Protein AF-A0A178F6K4-F1 (afdb_monomer)

Secondary structure (DSSP, 8-state):
--HHHHHHHHHHHT-TT----TTEEEEE--TT-S--TT-TT-EEEEEETTEEEEEEEEEE-SSSS-TT-EEEEEEHHHHHHHHHHHHHHTT--GGGTS-GGG--

Foldseek 3Di:
DDPVVLQVLCCVPPVVPDDDDPQKDWDDLAAQDDDAPPQFQPFDWDDDPNDIAGQWGFHAWDHPRHHSTITMTGGCVVCVVVVCVVCVVVPHHPPVRDDPVPDD

Nearest PDB structures (foldseek):
  1cho-assembly1_G  TM=8.980E-01  e=3.885E-07  Bos taurus
  5gch-assembly1_G  TM=8.974E-01  e=1.085E-06  Bos taurus
  7wr7-assembly1_B  TM=9.157E-01  e=2.842E-06  Homo sapiens
  1zpz-assembly1_A  TM=9.075E-01  e=6.548E-06  Homo sapiens
  6t7p-assembly1_A  TM=9.091E-01  e=1.094E-05  Homo sapiens

Structure (mmCIF, N/CA/C/O backbone):
data_AF-A0A178F6K4-F1
#
_entry.id   AF-A0A178F6K4-F1
#
loop_
_atom_site.group_PDB
_atom_site.id
_atom_site.type_symbol
_atom_site.label_atom_id
_atom_site.label_alt_id
_atom_site.label_comp_id
_atom_site.label_asym_id
_atom_site.label_entity_id
_atom_site.label_seq_id
_atom_site.pdbx_PDB_ins_code
_atom_site.Cartn_x
_atom_site.Cartn_y
_atom_site.Cartn_z
_atom_site.occupancy
_atom_site.B_iso_or_equiv
_atom_site.auth_seq_id
_atom_site.auth_comp_id
_atom_site.auth_asym_id
_atom_site.auth_atom_id
_atom_site.pdbx_PDB_model_num
ATOM 1 N N . MET A 1 1 ? 1.304 -8.421 -5.738 1.00 86.00 1 MET A N 1
ATOM 2 C CA . MET A 1 1 ? 2.664 -8.929 -6.015 1.00 86.00 1 MET A CA 1
ATOM 3 C C . MET A 1 1 ? 3.375 -9.125 -4.684 1.00 86.00 1 MET A C 1
ATOM 5 O O . MET A 1 1 ? 3.058 -8.389 -3.758 1.00 86.00 1 MET A O 1
ATOM 9 N N . ASP A 1 2 ? 4.264 -10.112 -4.569 1.00 92.69 2 ASP A N 1
ATOM 10 C CA . ASP A 1 2 ? 5.076 -10.325 -3.359 1.00 92.69 2 ASP A CA 1
ATOM 11 C C . ASP A 1 2 ? 6.081 -9.173 -3.137 1.00 92.69 2 ASP A C 1
ATOM 13 O O . ASP A 1 2 ? 6.561 -8.583 -4.107 1.00 92.69 2 ASP A O 1
ATOM 17 N N . HIS A 1 3 ? 6.408 -8.852 -1.880 1.00 93.56 3 HIS A N 1
ATOM 18 C CA . HIS A 1 3 ? 7.303 -7.735 -1.546 1.00 93.56 3 HIS A CA 1
ATOM 19 C C . HIS A 1 3 ? 8.708 -7.934 -2.142 1.00 93.56 3 HIS A C 1
ATOM 21 O O . HIS A 1 3 ? 9.215 -7.053 -2.839 1.00 93.56 3 HIS A O 1
ATOM 27 N N . ASN A 1 4 ? 9.297 -9.126 -1.985 1.00 93.19 4 ASN A N 1
ATOM 28 C CA . ASN A 1 4 ? 10.627 -9.416 -2.526 1.00 93.19 4 ASN A CA 1
ATOM 29 C C . ASN A 1 4 ? 10.620 -9.397 -4.058 1.00 93.19 4 ASN A C 1
ATOM 31 O O . ASN A 1 4 ? 11.592 -8.993 -4.695 1.00 93.19 4 ASN A O 1
ATOM 35 N N . GLN A 1 5 ? 9.521 -9.844 -4.674 1.00 92.69 5 GLN A N 1
ATOM 36 C CA . GLN A 1 5 ? 9.341 -9.719 -6.118 1.00 92.69 5 GLN A CA 1
ATOM 37 C C . GLN A 1 5 ? 9.277 -8.252 -6.557 1.00 92.69 5 GLN A C 1
ATOM 39 O O . GLN A 1 5 ? 9.879 -7.911 -7.579 1.00 92.69 5 GLN A O 1
ATOM 44 N N . CYS A 1 6 ? 8.600 -7.386 -5.797 1.00 92.88 6 CYS A N 1
ATOM 45 C CA . CYS A 1 6 ? 8.589 -5.960 -6.095 1.00 92.88 6 CYS A CA 1
ATOM 46 C C . CYS A 1 6 ? 9.990 -5.364 -6.044 1.00 92.88 6 CYS A C 1
ATOM 48 O O . CYS A 1 6 ? 10.430 -4.757 -7.019 1.00 92.88 6 CYS A O 1
ATOM 50 N N . GLU A 1 7 ? 10.700 -5.576 -4.936 1.00 93.12 7 GLU A N 1
ATOM 51 C CA . GLU A 1 7 ? 12.034 -5.019 -4.748 1.00 93.12 7 GLU A CA 1
ATOM 52 C C . GLU A 1 7 ? 12.971 -5.444 -5.884 1.00 93.12 7 GLU A C 1
ATOM 54 O O . GLU A 1 7 ? 13.641 -4.606 -6.488 1.00 93.12 7 GLU A O 1
ATOM 59 N N . ARG A 1 8 ? 12.962 -6.734 -6.250 1.00 91.56 8 ARG A N 1
ATOM 60 C CA . ARG A 1 8 ? 13.752 -7.235 -7.384 1.00 91.56 8 ARG A CA 1
ATOM 61 C C . ARG A 1 8 ? 13.395 -6.534 -8.694 1.00 91.56 8 ARG A C 1
ATOM 63 O O . ARG A 1 8 ? 14.295 -6.189 -9.454 1.00 91.56 8 ARG A O 1
ATOM 70 N N . THR A 1 9 ? 12.110 -6.298 -8.944 1.00 90.19 9 THR A N 1
ATOM 71 C CA . THR A 1 9 ? 11.641 -5.631 -10.168 1.00 90.19 9 THR A CA 1
ATOM 72 C C . THR A 1 9 ? 12.097 -4.169 -10.207 1.00 90.19 9 THR A C 1
ATOM 74 O O . THR A 1 9 ? 12.572 -3.695 -11.237 1.00 90.19 9 THR A O 1
ATOM 77 N N . LEU A 1 10 ? 12.028 -3.455 -9.079 1.00 89.81 10 LEU A N 1
ATOM 78 C CA . LEU A 1 10 ? 12.504 -2.071 -8.972 1.00 89.81 10 LEU A CA 1
ATOM 79 C C . LEU A 1 10 ? 14.030 -1.974 -9.136 1.00 89.81 10 LEU A C 1
ATOM 81 O O . LEU A 1 10 ? 14.518 -1.091 -9.850 1.00 89.81 10 LEU A O 1
ATOM 85 N N . LYS A 1 11 ? 14.781 -2.916 -8.546 1.00 89.75 11 LYS A N 1
ATOM 86 C CA . LYS A 1 11 ? 16.244 -3.014 -8.684 1.00 89.75 11 LYS A CA 1
ATOM 87 C C . LYS A 1 11 ? 16.689 -3.229 -10.126 1.00 89.75 11 LYS A C 1
ATOM 89 O O . LYS A 1 11 ? 17.659 -2.617 -10.558 1.00 89.75 11 LYS A O 1
ATOM 94 N N . GLN A 1 12 ? 15.988 -4.086 -10.866 1.00 83.12 12 GLN A N 1
ATOM 95 C CA . GLN A 1 12 ? 16.343 -4.428 -12.247 1.00 83.12 12 GLN A CA 1
ATOM 96 C C . GLN A 1 12 ? 16.147 -3.272 -13.232 1.00 83.12 12 GLN A C 1
ATOM 98 O O . GLN A 1 12 ? 16.883 -3.185 -14.209 1.00 83.12 12 GLN A O 1
ATOM 103 N N . ASN A 1 13 ? 15.166 -2.400 -12.992 1.00 74.19 13 ASN A N 1
ATOM 104 C CA . ASN A 1 13 ? 14.797 -1.364 -13.954 1.00 74.19 13 ASN A CA 1
ATOM 105 C C . ASN A 1 13 ? 15.436 -0.000 -13.674 1.00 74.19 13 ASN A C 1
ATOM 107 O O . ASN A 1 13 ? 15.686 0.753 -14.614 1.00 74.19 13 ASN A O 1
ATOM 111 N N . TRP A 1 14 ? 15.658 0.357 -12.405 1.00 72.38 14 TRP A N 1
ATOM 112 C CA . TRP A 1 14 ? 16.007 1.743 -12.078 1.00 72.38 14 TRP A CA 1
ATOM 113 C C . TRP A 1 14 ? 16.843 1.902 -10.815 1.00 72.38 14 TRP A C 1
ATOM 115 O O . TRP A 1 14 ? 17.866 2.582 -10.831 1.00 72.38 14 TRP A O 1
ATOM 125 N N . TRP A 1 15 ? 16.433 1.269 -9.713 1.00 70.19 15 TRP A N 1
ATOM 126 C CA . TRP A 1 15 ? 17.010 1.542 -8.400 1.00 70.19 15 TRP A CA 1
ATOM 127 C C . TRP A 1 15 ? 17.862 0.365 -7.924 1.00 70.19 15 TRP A C 1
ATOM 129 O O . TRP A 1 15 ? 17.529 -0.335 -6.971 1.00 70.19 15 TRP A O 1
ATOM 139 N N . ALA A 1 16 ? 18.984 0.147 -8.612 1.00 66.12 16 ALA A N 1
ATOM 140 C CA . ALA A 1 16 ? 19.851 -1.024 -8.442 1.00 66.12 16 ALA A CA 1
ATOM 141 C C . ALA A 1 16 ? 20.314 -1.282 -6.991 1.00 66.12 16 ALA A C 1
ATOM 143 O O . ALA A 1 16 ? 20.556 -2.429 -6.619 1.00 66.12 16 ALA A O 1
ATOM 144 N N . SER A 1 17 ? 20.409 -0.236 -6.164 1.00 68.69 17 SER A N 1
ATOM 145 C CA . SER A 1 17 ? 20.815 -0.303 -4.754 1.00 68.69 17 SER A CA 1
ATOM 146 C C . SER A 1 17 ? 19.688 -0.042 -3.744 1.00 68.69 17 SER A C 1
ATOM 148 O O . SER A 1 17 ? 19.973 0.027 -2.550 1.00 68.69 17 SER A O 1
ATOM 150 N N . ALA A 1 18 ? 18.428 0.108 -4.175 1.00 70.88 18 ALA A N 1
ATOM 151 C CA . ALA A 1 18 ? 17.313 0.339 -3.251 1.00 70.88 18 ALA A CA 1
ATOM 152 C C . ALA A 1 18 ? 17.131 -0.842 -2.313 1.00 70.88 18 ALA A C 1
ATOM 154 O O . ALA A 1 18 ? 17.195 -1.984 -2.754 1.00 70.88 18 ALA A O 1
ATOM 155 N N . VAL A 1 19 ? 16.773 -0.576 -1.068 1.00 86.12 19 VAL A N 1
ATOM 156 C CA . VAL A 1 19 ? 16.049 -1.549 -0.254 1.00 86.12 19 VAL A CA 1
ATOM 157 C C . VAL A 1 19 ? 14.640 -1.002 -0.118 1.00 86.12 19 VAL A C 1
ATOM 159 O O . VAL A 1 19 ? 14.471 0.153 0.277 1.00 86.12 19 VAL A O 1
ATOM 162 N N . LEU A 1 20 ? 13.647 -1.783 -0.536 1.00 92.62 20 LEU A N 1
ATOM 163 C CA . LEU A 1 20 ? 12.255 -1.389 -0.378 1.00 92.62 20 LEU A CA 1
ATOM 164 C C . LEU A 1 20 ? 11.879 -1.664 1.077 1.00 92.62 20 LEU A C 1
ATOM 166 O O . LEU A 1 20 ? 11.987 -2.793 1.535 1.00 92.62 20 LEU A O 1
ATOM 170 N N . ASP A 1 21 ? 11.480 -0.634 1.816 1.00 95.00 21 ASP A N 1
ATOM 171 C CA . ASP A 1 21 ? 11.086 -0.814 3.213 1.00 95.00 21 ASP A CA 1
ATOM 172 C C . ASP A 1 21 ? 9.839 -1.707 3.330 1.00 95.00 21 ASP A C 1
ATOM 174 O O . ASP A 1 21 ? 8.925 -1.619 2.507 1.00 95.00 21 ASP A O 1
ATOM 178 N N . ASP A 1 22 ? 9.774 -2.529 4.380 1.00 95.00 22 ASP A N 1
ATOM 179 C CA . ASP A 1 22 ? 8.678 -3.473 4.639 1.00 95.00 22 ASP A CA 1
ATOM 180 C C . ASP A 1 22 ? 7.297 -2.805 4.778 1.00 95.00 22 ASP A C 1
ATOM 182 O O . ASP A 1 22 ? 6.270 -3.489 4.709 1.00 95.00 22 ASP A O 1
ATOM 186 N N . SER A 1 23 ? 7.248 -1.486 4.998 1.00 95.75 23 SER A N 1
ATOM 187 C CA . SER A 1 23 ? 6.019 -0.686 4.986 1.00 95.75 23 SER A CA 1
ATOM 188 C C . SER A 1 23 ? 5.449 -0.446 3.586 1.00 95.75 23 SER A C 1
ATOM 190 O O . SER A 1 23 ? 4.334 0.067 3.470 1.00 95.75 23 SER A O 1
ATOM 192 N N . PHE A 1 24 ? 6.156 -0.837 2.523 1.00 96.31 24 PHE A N 1
ATOM 193 C CA . PHE A 1 24 ? 5.690 -0.723 1.147 1.00 96.31 24 PHE A CA 1
ATOM 194 C C . PHE A 1 24 ? 5.264 -2.062 0.544 1.00 96.31 24 PHE A C 1
ATOM 196 O O . PHE A 1 24 ? 5.818 -3.137 0.787 1.00 96.31 24 PHE A O 1
ATOM 203 N N . MET A 1 25 ? 4.286 -1.959 -0.347 1.00 96.38 25 MET A N 1
ATOM 204 C CA . MET A 1 25 ? 3.841 -3.020 -1.232 1.00 96.38 25 MET A CA 1
ATOM 205 C C . MET A 1 25 ? 3.705 -2.483 -2.654 1.00 96.38 25 MET A C 1
ATOM 207 O O . MET A 1 25 ? 3.749 -1.277 -2.894 1.00 96.38 25 MET A O 1
ATOM 211 N N . CYS A 1 26 ? 3.476 -3.379 -3.609 1.00 95.19 26 CYS A N 1
ATOM 212 C CA . CYS A 1 26 ? 3.402 -2.988 -5.006 1.00 95.19 26 CYS A CA 1
ATOM 213 C C . CYS A 1 26 ? 2.272 -3.673 -5.767 1.00 95.19 26 CYS A C 1
ATOM 215 O O . CYS A 1 26 ? 1.914 -4.829 -5.501 1.00 95.19 26 CYS A O 1
ATOM 217 N N . ALA A 1 27 ? 1.757 -2.962 -6.767 1.00 95.44 27 ALA A N 1
ATOM 218 C CA . ALA A 1 27 ? 0.724 -3.441 -7.676 1.00 95.44 27 ALA A CA 1
ATOM 219 C C . ALA A 1 27 ? 0.927 -2.897 -9.100 1.00 95.44 27 ALA A C 1
ATOM 221 O O . ALA A 1 27 ? 1.606 -1.895 -9.321 1.00 95.44 27 ALA A O 1
ATOM 222 N N . GLY A 1 28 ?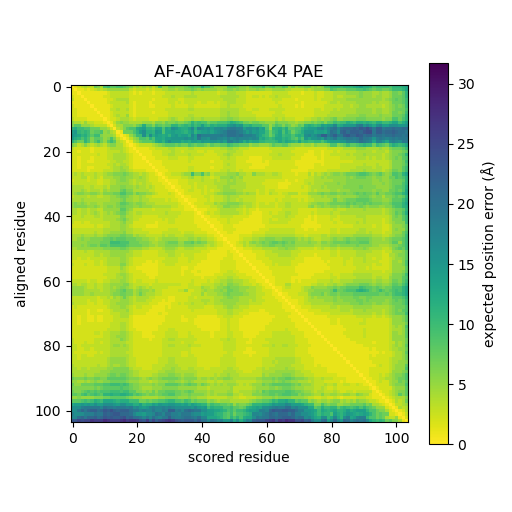 0.323 -3.561 -10.085 1.00 92.12 28 GLY A N 1
ATOM 223 C CA . GLY A 1 28 ? 0.413 -3.155 -11.487 1.00 92.12 28 GLY A CA 1
ATOM 224 C C . GLY A 1 28 ? 1.695 -3.628 -12.175 1.00 92.12 28 GLY A C 1
ATOM 225 O O . GLY A 1 28 ? 2.116 -4.765 -11.976 1.00 92.12 28 GLY A O 1
ATOM 226 N N . GLY A 1 29 ? 2.269 -2.772 -13.026 1.00 89.25 29 GLY A N 1
ATOM 227 C CA . GLY A 1 29 ? 3.267 -3.163 -14.032 1.00 89.25 29 GLY A CA 1
ATOM 228 C C . GLY A 1 29 ? 2.669 -3.427 -15.415 1.00 89.25 29 GLY A C 1
ATOM 229 O O . GLY A 1 29 ? 3.316 -4.040 -16.261 1.00 89.25 29 GLY A O 1
ATOM 230 N N . VAL A 1 30 ? 1.431 -2.984 -15.649 1.00 92.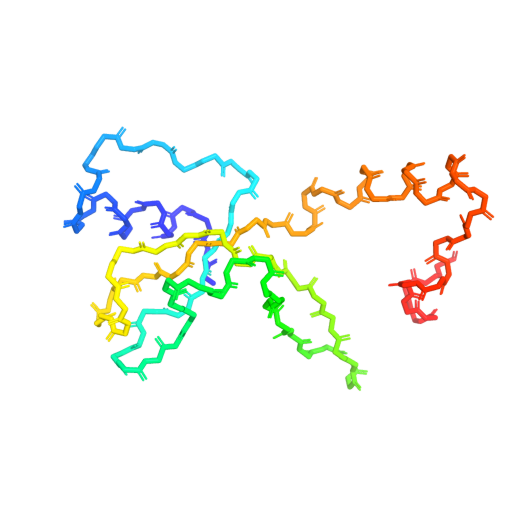75 30 VAL A N 1
ATOM 231 C CA . VAL A 1 30 ? 0.734 -3.127 -16.930 1.00 92.75 30 VAL A CA 1
ATOM 232 C C . VAL A 1 30 ? 0.839 -1.819 -17.709 1.00 92.75 30 VAL A C 1
ATOM 234 O O . VAL A 1 30 ? 0.613 -0.742 -17.159 1.00 92.75 30 VAL A O 1
ATOM 237 N N . LEU A 1 31 ? 1.179 -1.921 -18.996 1.00 94.81 31 LEU A N 1
ATOM 238 C CA . LEU A 1 31 ? 1.311 -0.768 -19.885 1.00 94.81 31 LEU A CA 1
ATOM 239 C C . LEU A 1 31 ? 0.009 0.05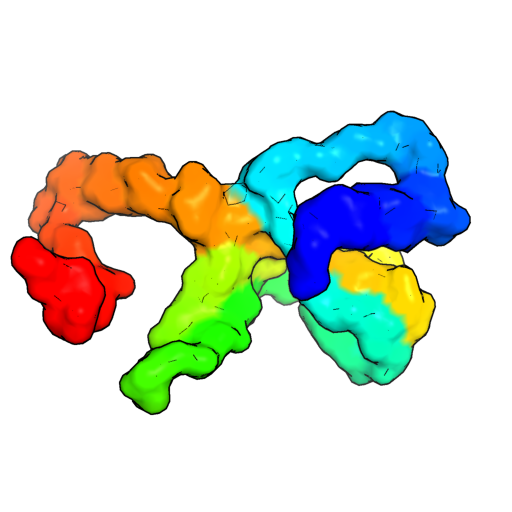1 -19.924 1.00 94.81 31 LEU A C 1
ATOM 241 O O . LEU A 1 31 ? -1.074 -0.517 -20.069 1.00 94.81 31 LEU A O 1
ATOM 245 N N . ASN A 1 32 ? 0.130 1.378 -19.846 1.00 93.94 32 ASN A N 1
ATOM 246 C CA . ASN A 1 32 ? -0.967 2.352 -19.851 1.00 93.94 32 ASN A CA 1
ATOM 247 C C . ASN A 1 32 ? -2.012 2.148 -18.736 1.00 93.94 32 ASN A C 1
ATOM 249 O O . ASN A 1 32 ? -3.176 2.505 -18.909 1.00 93.94 32 ASN A O 1
ATOM 253 N N . GLN A 1 33 ? -1.618 1.573 -17.596 1.00 93.31 33 GLN A N 1
ATOM 254 C CA . GLN A 1 33 ? -2.487 1.397 -16.430 1.00 93.31 33 GLN A CA 1
ATOM 255 C C . GLN A 1 33 ? -1.784 1.800 -15.134 1.00 93.31 33 GLN A C 1
ATOM 257 O O . GLN A 1 33 ? -0.561 1.722 -15.032 1.00 93.31 33 GLN A O 1
ATOM 262 N N . GLY A 1 34 ? -2.583 2.131 -14.120 1.00 90.75 34 GLY A N 1
ATOM 263 C CA . GLY A 1 34 ? -2.123 2.421 -12.763 1.00 90.75 34 GLY A CA 1
ATOM 264 C C . GLY A 1 34 ? -2.136 3.906 -12.411 1.00 90.75 34 GLY A C 1
ATOM 265 O O . GLY A 1 34 ? -2.509 4.749 -13.224 1.00 90.75 34 GLY A O 1
ATOM 266 N N . ALA A 1 35 ? -1.777 4.186 -11.160 1.00 93.38 35 ALA A N 1
ATOM 267 C CA . ALA A 1 35 ? -1.733 5.534 -10.608 1.00 93.38 35 ALA A CA 1
ATOM 268 C C . ALA A 1 35 ? -0.519 6.314 -11.140 1.00 93.38 35 ALA A C 1
ATOM 270 O O . ALA A 1 35 ? 0.541 5.747 -11.398 1.00 93.38 35 ALA A O 1
ATOM 271 N N . CYS A 1 36 ? -0.665 7.622 -11.295 1.00 93.00 36 CYS A N 1
ATOM 272 C CA . CYS A 1 36 ? 0.333 8.503 -11.886 1.00 93.00 36 CYS A CA 1
ATOM 273 C C . CYS A 1 36 ? 0.703 9.655 -10.940 1.00 93.00 36 CYS A C 1
ATOM 275 O O . CYS A 1 36 ? 0.208 9.757 -9.815 1.00 93.00 36 CYS A O 1
ATOM 277 N N . GLN A 1 37 ? 1.611 10.539 -11.367 1.00 88.62 37 GLN A N 1
ATOM 278 C CA . GLN A 1 37 ? 1.874 11.763 -10.616 1.00 88.62 37 GLN A CA 1
ATOM 279 C C . GLN A 1 37 ? 0.576 12.565 -10.445 1.00 88.62 37 GLN 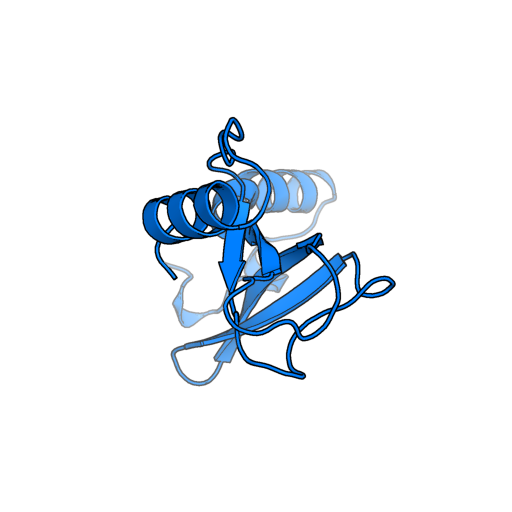A C 1
ATOM 281 O O . GLN A 1 37 ? -0.144 12.809 -11.408 1.00 88.62 37 GLN A O 1
ATOM 286 N N . GLY A 1 38 ? 0.301 12.977 -9.208 1.00 91.81 38 GLY A N 1
ATOM 287 C CA . GLY A 1 38 ? -0.949 13.639 -8.824 1.00 91.81 38 GLY A CA 1
ATOM 288 C C . GLY A 1 38 ? -1.928 12.730 -8.079 1.00 91.81 38 GLY A C 1
ATOM 289 O O . GLY A 1 38 ? -2.699 13.236 -7.273 1.00 91.81 38 GLY A O 1
ATOM 290 N N . ASP A 1 39 ? -1.822 11.406 -8.224 1.00 95.25 39 ASP A N 1
ATOM 291 C CA . ASP A 1 39 ? -2.710 10.451 -7.541 1.00 95.25 39 ASP A CA 1
ATOM 292 C C . ASP A 1 39 ? -2.259 10.113 -6.108 1.00 95.25 39 ASP A C 1
ATOM 294 O O . ASP A 1 39 ? -2.773 9.174 -5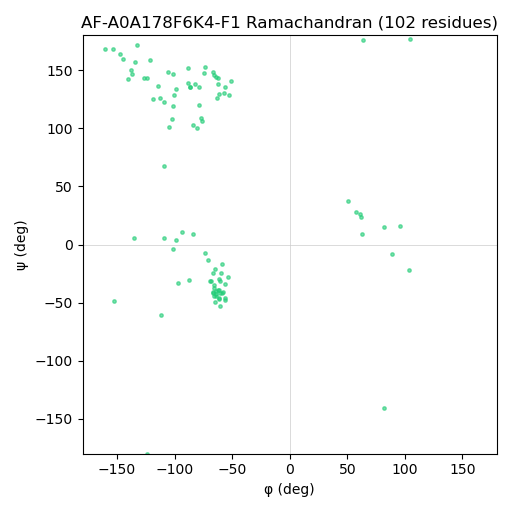.493 1.00 95.25 39 ASP A O 1
ATOM 298 N N . GLY A 1 40 ? -1.257 10.821 -5.575 1.00 95.94 40 GLY A N 1
ATOM 299 C CA . GLY A 1 40 ? -0.683 10.568 -4.249 1.00 95.94 40 GLY A CA 1
ATOM 300 C C . GLY A 1 40 ? -1.759 10.542 -3.163 1.00 95.94 40 GLY A C 1
ATOM 301 O O . GLY A 1 40 ? -2.573 11.456 -3.068 1.00 95.94 40 GLY A O 1
ATOM 302 N N . GLY A 1 41 ? -1.779 9.485 -2.351 1.00 96.38 41 GLY A N 1
ATOM 303 C CA . GLY A 1 41 ? -2.808 9.283 -1.328 1.00 96.38 41 GLY A CA 1
ATOM 304 C C . GLY A 1 41 ? -4.060 8.535 -1.806 1.00 96.38 41 GLY A C 1
ATOM 305 O O . GLY A 1 41 ? -4.890 8.162 -0.979 1.00 96.38 41 GLY A O 1
ATOM 306 N N . SER A 1 42 ? -4.204 8.267 -3.108 1.00 96.75 42 SER A N 1
ATOM 307 C CA . SER A 1 42 ? -5.331 7.481 -3.626 1.00 96.75 42 SER A CA 1
ATOM 308 C C . SER A 1 42 ? -5.292 6.025 -3.133 1.00 96.75 42 SER A C 1
ATOM 310 O O . SER A 1 42 ? -4.213 5.449 -2.954 1.00 96.75 42 SER A O 1
ATOM 312 N N . PRO A 1 43 ? -6.452 5.393 -2.890 1.00 96.81 43 PRO A N 1
ATOM 313 C CA . PRO A 1 43 ? -6.483 4.041 -2.359 1.00 96.81 43 PRO A CA 1
ATOM 314 C C . PRO A 1 43 ? -6.299 2.984 -3.456 1.00 96.81 43 PRO A C 1
ATOM 316 O O . PRO A 1 43 ? -6.936 3.020 -4.508 1.00 96.81 43 PRO A O 1
ATOM 319 N N . LEU A 1 44 ? -5.498 1.960 -3.159 1.00 96.25 44 LEU A N 1
ATOM 320 C CA . LEU A 1 44 ? -5.533 0.682 -3.862 1.00 96.25 44 LEU A CA 1
ATOM 321 C C . LEU A 1 44 ? -6.638 -0.182 -3.248 1.00 96.25 44 LEU A C 1
ATOM 323 O O . LEU A 1 44 ? -6.459 -0.765 -2.174 1.00 96.25 44 LEU A O 1
ATOM 327 N N . MET A 1 45 ? -7.772 -0.266 -3.938 1.00 95.25 45 MET A N 1
ATOM 328 C CA . MET A 1 45 ? -8.922 -1.050 -3.491 1.00 95.25 45 MET A CA 1
ATOM 329 C C . MET A 1 45 ? -8.810 -2.512 -3.939 1.00 95.25 45 MET A C 1
ATOM 331 O O . MET A 1 45 ? -8.505 -2.804 -5.095 1.00 95.25 45 MET A O 1
ATOM 335 N N . CYS A 1 46 ? -9.099 -3.440 -3.031 1.00 92.94 46 CYS A N 1
ATOM 336 C CA . CYS A 1 46 ? -9.246 -4.867 -3.312 1.00 92.94 46 CYS A CA 1
ATOM 337 C C . CYS A 1 46 ? -10.645 -5.340 -2.906 1.00 92.94 46 CYS A C 1
ATOM 339 O O . CYS A 1 46 ? -11.297 -4.695 -2.088 1.00 92.94 46 CYS A O 1
ATOM 341 N N . ILE A 1 47 ? -11.097 -6.460 -3.476 1.00 91.56 47 ILE A N 1
ATOM 342 C CA . ILE A 1 47 ? -12.389 -7.076 -3.152 1.00 91.56 47 ILE A CA 1
ATOM 343 C C . ILE A 1 47 ? -12.133 -8.415 -2.462 1.00 91.56 47 ILE A C 1
ATOM 345 O O . ILE A 1 47 ? -11.443 -9.268 -3.017 1.00 91.56 47 ILE A O 1
ATOM 349 N N . ALA A 1 48 ? -12.709 -8.607 -1.278 1.00 87.06 48 ALA A N 1
ATOM 350 C CA . ALA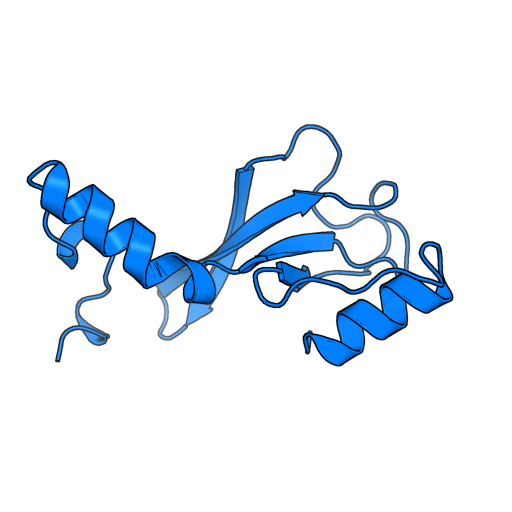 A 1 48 ? -12.771 -9.889 -0.579 1.00 87.06 48 ALA A CA 1
ATOM 351 C C . ALA A 1 48 ? -14.147 -10.018 0.069 1.00 87.06 48 ALA A C 1
ATOM 353 O O . ALA A 1 48 ? -14.703 -9.024 0.522 1.00 87.06 48 ALA A O 1
ATOM 354 N N . GLU A 1 49 ? -14.716 -11.225 0.067 1.00 87.56 49 GLU A N 1
ATOM 355 C CA . GLU A 1 49 ? -16.040 -11.485 0.659 1.00 87.56 49 GLU A CA 1
ATOM 356 C C . GLU A 1 49 ? -17.130 -10.499 0.183 1.00 87.56 49 GLU A C 1
ATOM 358 O O . GLU A 1 49 ? -17.998 -10.082 0.944 1.00 87.56 49 GLU A O 1
ATOM 363 N N . ASN A 1 50 ? -17.079 -10.104 -1.097 1.00 88.38 50 ASN A N 1
ATOM 364 C CA . ASN A 1 50 ? -17.997 -9.134 -1.707 1.00 88.38 50 ASN A CA 1
ATOM 365 C C . ASN A 1 50 ? -17.958 -7.721 -1.074 1.00 88.38 50 ASN A C 1
ATOM 367 O O . ASN A 1 50 ? -18.920 -6.961 -1.182 1.00 88.38 50 ASN A O 1
ATOM 371 N N . GLN A 1 51 ? -16.847 -7.358 -0.430 1.00 88.56 51 GLN A N 1
ATOM 372 C CA . GLN A 1 51 ? -16.600 -6.036 0.141 1.00 88.56 51 GLN A CA 1
ATOM 373 C C . GLN A 1 51 ? -15.287 -5.447 -0.370 1.00 88.56 51 GLN A C 1
ATOM 375 O O . GLN A 1 51 ? -14.293 -6.150 -0.557 1.00 88.56 51 GLN A O 1
ATOM 380 N N . TYR A 1 52 ? -15.292 -4.132 -0.585 1.00 91.75 52 TYR A N 1
ATOM 381 C CA . TYR A 1 52 ? -14.102 -3.384 -0.964 1.00 91.75 52 TYR A CA 1
ATOM 382 C C . TYR A 1 52 ? -13.326 -2.957 0.280 1.00 91.75 52 TYR A C 1
ATOM 384 O O . TYR A 1 52 ? -13.906 -2.427 1.225 1.00 91.75 52 TYR A O 1
ATOM 392 N N . TYR A 1 53 ? -12.007 -3.120 0.253 1.00 92.25 53 TYR A N 1
ATOM 393 C CA . TYR A 1 53 ? -11.113 -2.643 1.304 1.00 92.25 53 TYR A CA 1
ATOM 394 C C . TYR A 1 53 ? -9.868 -1.991 0.705 1.00 92.25 53 TYR A C 1
ATOM 396 O O . TYR A 1 53 ? -9.376 -2.397 -0.351 1.00 92.25 53 TYR A O 1
ATOM 404 N N . ALA A 1 54 ? -9.350 -0.971 1.389 1.00 95.31 54 ALA A N 1
ATOM 405 C CA . ALA A 1 54 ? -8.102 -0.321 1.017 1.00 95.31 54 ALA A CA 1
ATOM 406 C C . ALA A 1 54 ? -6.924 -1.204 1.447 1.00 95.31 54 ALA A C 1
ATOM 408 O O . ALA A 1 54 ? -6.644 -1.361 2.634 1.00 95.31 54 ALA A O 1
ATOM 409 N N . ARG A 1 55 ? -6.236 -1.808 0.476 1.00 95.56 55 ARG A N 1
ATOM 410 C CA . ARG A 1 55 ? -5.051 -2.641 0.721 1.00 95.56 55 ARG A CA 1
ATOM 411 C C . ARG A 1 55 ? -3.773 -1.808 0.749 1.00 95.56 55 ARG A C 1
ATOM 413 O O . ARG A 1 55 ? -2.834 -2.180 1.451 1.00 95.56 55 ARG A O 1
ATOM 420 N N . GLY A 1 56 ? -3.743 -0.709 0.000 1.00 97.31 56 GLY A N 1
ATOM 421 C CA . GLY A 1 56 ? -2.598 0.188 -0.085 1.00 97.31 56 GLY A CA 1
ATOM 422 C C . GLY A 1 56 ? -3.005 1.642 -0.304 1.00 97.31 56 GLY A C 1
ATOM 423 O O . GLY A 1 56 ? -4.135 1.917 -0.705 1.00 97.31 56 GLY A O 1
ATOM 424 N N . ILE A 1 57 ? -2.073 2.559 -0.065 1.00 98.06 57 ILE A N 1
ATOM 425 C CA . ILE A 1 57 ? -2.212 3.993 -0.361 1.00 98.06 57 ILE A CA 1
ATOM 426 C C . ILE A 1 57 ? -1.127 4.366 -1.362 1.00 98.06 57 ILE A C 1
ATOM 428 O O . ILE A 1 57 ? 0.044 4.078 -1.118 1.00 98.06 57 ILE A O 1
ATOM 432 N N . PHE A 1 58 ? -1.493 4.953 -2.501 1.00 97.25 58 PHE A N 1
ATOM 433 C CA . PHE A 1 58 ? -0.528 5.247 -3.553 1.00 97.25 58 PHE A CA 1
ATOM 434 C C . PHE A 1 58 ? 0.513 6.241 -3.056 1.00 97.25 58 PHE A C 1
ATOM 436 O O . PHE A 1 58 ? 0.171 7.311 -2.547 1.00 97.25 58 PHE A O 1
ATOM 443 N N . SER A 1 59 ? 1.781 5.861 -3.203 1.00 95.56 59 SER A N 1
ATOM 444 C CA . SER A 1 59 ? 2.908 6.638 -2.707 1.00 95.56 59 SER A CA 1
ATOM 445 C C . SER A 1 59 ? 3.707 7.207 -3.872 1.00 95.56 59 SER A C 1
ATOM 447 O O . SER A 1 59 ? 3.792 8.425 -4.023 1.00 95.56 59 SER A O 1
ATOM 449 N N . TRP A 1 60 ? 4.253 6.344 -4.731 1.00 93.00 60 TRP A N 1
ATOM 450 C CA . TRP A 1 60 ? 5.087 6.779 -5.847 1.00 93.00 60 TRP A CA 1
ATOM 451 C C . TRP A 1 60 ? 5.205 5.711 -6.939 1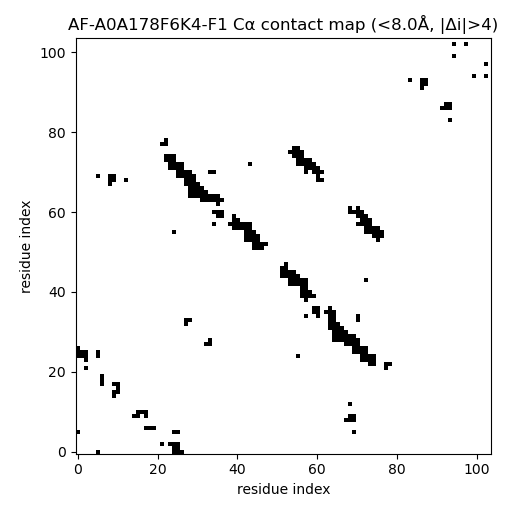.00 93.00 60 TRP A C 1
ATOM 453 O O . TRP A 1 60 ? 4.830 4.550 -6.779 1.00 93.00 60 TRP A O 1
ATOM 463 N N . THR A 1 61 ? 5.734 6.124 -8.086 1.00 91.75 61 THR A N 1
ATOM 464 C CA . THR A 1 61 ? 6.040 5.260 -9.229 1.00 91.75 61 THR A CA 1
ATOM 465 C C . THR A 1 61 ? 7.177 5.872 -10.047 1.00 91.75 61 THR A C 1
ATOM 467 O O . THR A 1 61 ? 7.528 7.040 -9.858 1.00 91.75 61 THR A O 1
ATOM 470 N N . ILE A 1 62 ? 7.740 5.099 -10.972 1.00 89.19 62 ILE A N 1
ATOM 471 C CA . ILE A 1 62 ? 8.771 5.547 -11.910 1.00 89.19 62 ILE A CA 1
ATOM 472 C C . ILE A 1 62 ? 8.113 5.717 -13.277 1.00 89.19 62 ILE A C 1
ATOM 474 O O . ILE A 1 62 ? 7.867 4.742 -13.981 1.00 89.19 62 ILE A O 1
ATOM 478 N N . GLY A 1 63 ? 7.813 6.962 -13.651 1.00 89.00 63 GLY A N 1
ATOM 479 C CA . GLY A 1 63 ? 7.001 7.238 -14.840 1.00 89.00 63 GLY A CA 1
ATOM 480 C C . GLY A 1 63 ? 5.570 6.695 -14.719 1.00 89.00 63 GLY A C 1
ATOM 481 O O . GLY A 1 63 ? 5.212 6.053 -13.736 1.00 89.00 63 GLY A O 1
ATOM 482 N N . CYS A 1 64 ? 4.726 6.971 -15.712 1.00 92.12 64 CYS A N 1
ATOM 483 C CA . CYS A 1 64 ? 3.324 6.548 -15.683 1.00 92.12 64 CYS A CA 1
ATOM 484 C C . CYS A 1 64 ? 3.013 5.533 -16.765 1.00 92.12 64 CYS A C 1
ATOM 486 O O . CYS A 1 64 ? 3.419 5.701 -17.915 1.00 92.12 64 CYS A O 1
ATOM 488 N N . GLY A 1 65 ? 2.270 4.492 -16.383 1.00 89.62 65 GLY A N 1
ATOM 489 C CA . GLY A 1 65 ? 1.791 3.473 -17.311 1.00 89.62 65 GLY A CA 1
ATOM 490 C C . GLY A 1 65 ? 2.911 2.718 -18.025 1.00 89.62 65 GLY A C 1
ATOM 491 O O . GLY A 1 65 ? 2.697 2.248 -19.138 1.00 89.62 65 GLY A O 1
ATOM 492 N N . LEU A 1 66 ? 4.104 2.615 -17.433 1.00 90.81 66 LEU A N 1
ATOM 493 C CA . LEU A 1 66 ? 5.216 1.880 -18.032 1.00 90.81 66 LEU A CA 1
ATOM 494 C C . LEU A 1 66 ? 5.040 0.369 -17.828 1.00 90.81 66 LEU A C 1
ATOM 496 O O . LEU A 1 66 ? 4.723 -0.103 -16.735 1.00 90.81 66 LEU A O 1
ATOM 500 N N . ALA A 1 67 ? 5.273 -0.407 -18.889 1.00 92.00 67 ALA A N 1
ATOM 501 C CA . ALA A 1 67 ? 5.250 -1.864 -18.809 1.00 92.00 67 ALA A CA 1
ATOM 502 C C . ALA A 1 67 ? 6.337 -2.374 -17.855 1.00 92.00 67 ALA A C 1
ATOM 504 O O . ALA A 1 67 ? 7.472 -1.904 -17.895 1.00 92.00 67 ALA A O 1
ATOM 505 N N . ASN A 1 68 ? 5.996 -3.374 -17.039 1.00 89.94 68 ASN A N 1
ATOM 506 C CA . ASN A 1 68 ? 6.884 -4.025 -16.070 1.00 89.94 68 ASN A CA 1
ATOM 507 C C . ASN A 1 68 ? 7.427 -3.116 -14.954 1.00 89.94 68 ASN A C 1
ATOM 509 O O . ASN A 1 68 ? 8.267 -3.558 -14.173 1.00 89.94 68 ASN A O 1
ATOM 513 N N . ILE A 1 69 ? 6.927 -1.882 -14.834 1.00 90.69 69 ILE A N 1
ATOM 514 C CA . ILE A 1 69 ? 7.232 -0.997 -13.712 1.00 90.69 69 ILE A CA 1
ATOM 515 C C . ILE A 1 69 ? 6.043 -1.002 -12.750 1.00 90.69 69 ILE A C 1
ATOM 517 O O . ILE A 1 69 ? 4.976 -0.476 -13.080 1.00 90.69 69 ILE A O 1
ATOM 521 N N . PRO A 1 70 ? 6.175 -1.632 -11.573 1.00 93.50 70 PRO A N 1
ATOM 522 C CA . PRO A 1 70 ? 5.101 -1.641 -10.601 1.00 93.50 70 PRO A CA 1
ATOM 523 C C . PRO A 1 70 ? 4.958 -0.271 -9.929 1.00 93.50 70 PRO A C 1
ATOM 525 O O . PRO A 1 70 ? 5.930 0.462 -9.753 1.00 93.50 70 PRO A O 1
ATOM 528 N N . HIS A 1 71 ? 3.742 0.029 -9.488 1.00 93.88 71 HIS A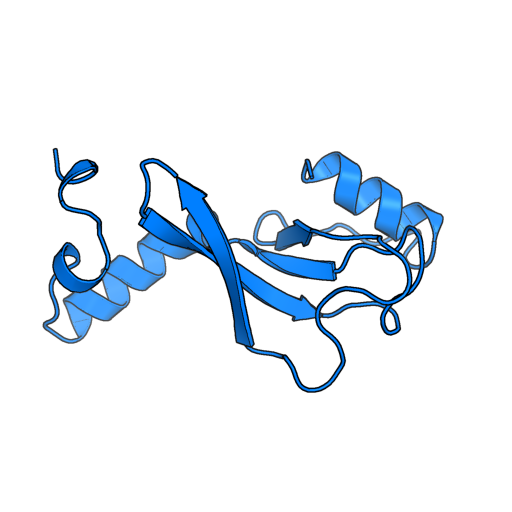 N 1
ATOM 529 C CA . HIS A 1 71 ? 3.433 1.201 -8.676 1.00 93.88 71 HIS A CA 1
ATOM 530 C C . HIS A 1 71 ? 3.624 0.839 -7.203 1.00 93.88 71 HIS A C 1
ATOM 532 O O . HIS A 1 71 ? 3.240 -0.261 -6.782 1.00 93.88 71 HIS A O 1
ATOM 538 N N . VAL A 1 72 ? 4.208 1.753 -6.429 1.00 95.25 72 VAL A N 1
ATOM 539 C CA . VAL A 1 72 ? 4.541 1.542 -5.019 1.00 95.25 72 VAL A CA 1
ATOM 540 C C . VAL A 1 72 ? 3.496 2.213 -4.134 1.00 95.25 72 VAL A C 1
ATOM 542 O O . VAL A 1 72 ? 3.164 3.392 -4.286 1.00 95.25 72 VAL A O 1
ATOM 545 N N . TYR A 1 73 ? 2.974 1.436 -3.193 1.00 97.44 73 TYR A N 1
ATOM 546 C CA . TYR A 1 73 ? 1.922 1.827 -2.267 1.00 97.44 73 TYR A CA 1
ATOM 547 C C . TYR A 1 73 ? 2.398 1.607 -0.835 1.00 97.44 73 TYR A C 1
ATOM 549 O O . TYR A 1 73 ? 3.043 0.599 -0.548 1.00 97.44 73 TYR A O 1
ATOM 557 N N . THR A 1 74 ? 2.025 2.496 0.081 1.00 97.88 74 THR A N 1
ATOM 558 C CA . THR A 1 74 ? 2.097 2.207 1.516 1.00 97.88 74 THR A CA 1
ATOM 559 C C . THR A 1 74 ? 1.186 1.023 1.819 1.00 97.88 74 THR A C 1
ATOM 561 O O . THR A 1 74 ? 0.019 1.019 1.423 1.00 97.88 74 THR A O 1
ATOM 564 N N . ASP A 1 75 ? 1.707 0.016 2.511 1.00 97.50 75 ASP A N 1
ATOM 565 C CA . ASP A 1 75 ? 0.971 -1.172 2.920 1.00 97.50 75 ASP A CA 1
ATOM 566 C C . ASP A 1 75 ? 0.064 -0.840 4.121 1.00 97.50 75 ASP A C 1
ATOM 568 O O . ASP A 1 75 ? 0.525 -0.695 5.255 1.00 97.50 75 ASP A O 1
ATOM 572 N N . VAL A 1 76 ? -1.252 -0.754 3.884 1.00 97.00 76 VAL A N 1
ATOM 573 C CA . VAL A 1 76 ? -2.243 -0.416 4.927 1.00 97.00 76 VAL A CA 1
ATOM 574 C C . VAL A 1 76 ? -2.242 -1.432 6.072 1.00 97.00 76 VAL A C 1
ATOM 576 O O . VAL A 1 76 ? -2.487 -1.064 7.218 1.00 97.00 76 VAL A O 1
ATOM 579 N N . VAL A 1 77 ? -1.930 -2.703 5.802 1.00 94.62 77 VAL A N 1
ATOM 580 C CA . VAL A 1 77 ? -1.882 -3.747 6.837 1.00 94.62 77 VAL A CA 1
ATOM 581 C C . VAL A 1 77 ? -0.748 -3.467 7.820 1.00 94.62 77 VAL A C 1
ATOM 583 O O . VAL A 1 77 ? -0.923 -3.658 9.022 1.00 94.62 77 VAL A O 1
ATOM 586 N N . LYS A 1 78 ? 0.392 -2.964 7.335 1.00 96.69 78 LYS A N 1
ATOM 587 C CA . LYS A 1 78 ? 1.556 -2.636 8.172 1.00 96.69 78 LYS A CA 1
ATOM 588 C C . LYS A 1 78 ? 1.314 -1.432 9.082 1.00 96.69 78 LYS A C 1
ATOM 590 O O . LYS A 1 78 ? 1.843 -1.407 10.187 1.00 96.69 78 LYS A O 1
ATOM 595 N N . VAL A 1 79 ? 0.493 -0.472 8.653 1.00 96.12 79 VAL A N 1
ATOM 596 C CA . VAL A 1 79 ? 0.161 0.739 9.434 1.00 96.12 79 VAL A CA 1
ATOM 597 C C . VAL A 1 79 ? -1.177 0.647 10.172 1.00 96.12 79 VAL A C 1
ATOM 599 O O . VAL A 1 79 ? -1.598 1.605 10.818 1.00 96.12 79 VAL A O 1
ATOM 602 N N . ARG A 1 80 ? -1.858 -0.503 10.114 1.00 95.25 80 ARG A N 1
ATOM 603 C CA . ARG A 1 80 ? -3.198 -0.678 10.685 1.00 95.25 80 ARG A CA 1
ATOM 604 C C . ARG A 1 80 ? -3.259 -0.374 12.183 1.00 95.25 80 ARG A C 1
ATOM 606 O O . ARG A 1 80 ? -4.203 0.269 12.627 1.00 95.25 80 ARG A O 1
ATOM 613 N N . SER A 1 81 ? -2.252 -0.797 12.943 1.00 95.75 81 SER A N 1
ATOM 614 C CA . SER A 1 81 ? -2.180 -0.539 14.386 1.00 95.75 81 SER A CA 1
ATOM 615 C C . SER A 1 81 ? -2.110 0.953 14.707 1.00 95.75 81 SER A C 1
ATOM 617 O O . SER A 1 81 ? -2.760 1.401 15.644 1.00 95.75 81 SER A O 1
ATOM 619 N N . TRP A 1 82 ? -1.362 1.721 13.914 1.00 97.00 82 TRP A N 1
ATOM 620 C CA . TRP A 1 82 ? -1.298 3.173 14.046 1.00 97.00 82 TRP A CA 1
ATOM 621 C C . TRP A 1 82 ? -2.653 3.817 13.726 1.00 97.00 82 TRP A C 1
ATOM 623 O O . TRP A 1 82 ? -3.127 4.631 14.509 1.00 97.00 82 TRP A O 1
ATOM 633 N N . ILE A 1 83 ? -3.332 3.384 12.656 1.00 96.38 83 ILE A N 1
ATOM 634 C CA . ILE A 1 83 ? -4.690 3.862 12.336 1.00 96.38 83 ILE A CA 1
ATOM 635 C C . ILE A 1 83 ? -5.639 3.611 13.516 1.00 96.38 83 ILE A C 1
ATOM 637 O O . ILE A 1 83 ? -6.349 4.519 13.937 1.00 96.38 83 ILE A O 1
ATOM 641 N N . ASP A 1 84 ? -5.624 2.403 14.087 1.00 96.06 84 ASP A N 1
ATOM 642 C CA . ASP A 1 84 ? -6.473 2.054 15.230 1.00 96.06 84 ASP A CA 1
ATOM 643 C C . ASP A 1 84 ? -6.173 2.914 16.469 1.00 96.06 84 ASP A C 1
ATOM 645 O O . ASP A 1 84 ? -7.099 3.341 17.168 1.00 96.06 84 ASP A O 1
ATOM 649 N N . GLN A 1 85 ? -4.894 3.211 16.721 1.00 97.25 85 GLN A N 1
ATOM 650 C CA . GLN A 1 85 ? -4.465 4.087 17.812 1.00 97.25 85 GLN A CA 1
ATOM 651 C C . GLN A 1 85 ? -4.955 5.523 17.618 1.00 97.25 85 GLN A C 1
ATOM 653 O O . GLN A 1 85 ? -5.554 6.076 18.538 1.00 97.25 85 GLN A O 1
ATOM 658 N N . GLU A 1 86 ? -4.760 6.107 16.435 1.00 97.44 86 GLU A N 1
ATOM 659 C CA . GLU A 1 86 ? -5.194 7.477 16.142 1.00 97.44 86 GLU A CA 1
ATOM 660 C C . GLU A 1 86 ? -6.716 7.609 16.198 1.00 97.44 86 GLU A C 1
ATOM 662 O O . GLU A 1 86 ? -7.242 8.551 16.790 1.00 97.44 86 GLU A O 1
ATOM 667 N N . MET A 1 87 ? -7.450 6.642 15.645 1.00 96.62 87 MET A N 1
ATOM 668 C CA . MET A 1 87 ? -8.913 6.647 15.692 1.00 96.62 87 MET A CA 1
ATOM 669 C C . MET A 1 87 ? -9.415 6.604 17.136 1.00 96.62 87 MET A C 1
ATOM 671 O O . MET A 1 87 ? -10.244 7.430 17.522 1.00 96.62 87 MET A O 1
ATOM 675 N N . THR A 1 88 ? -8.840 5.724 17.960 1.00 95.62 88 THR A N 1
ATOM 676 C CA . THR A 1 88 ? -9.186 5.617 19.385 1.00 95.62 88 THR A CA 1
ATOM 677 C C . THR A 1 88 ? -8.821 6.887 20.156 1.00 95.62 88 THR A C 1
ATOM 679 O O . THR A 1 88 ? -9.630 7.381 20.941 1.00 95.62 88 THR A O 1
ATOM 682 N N . ALA A 1 89 ? -7.632 7.453 19.919 1.00 96.88 89 ALA A N 1
ATOM 683 C CA . ALA A 1 89 ? -7.171 8.680 20.570 1.00 96.88 89 ALA A CA 1
ATOM 684 C C . ALA A 1 89 ? -8.072 9.886 20.258 1.00 96.88 89 ALA A C 1
ATOM 686 O O . ALA A 1 89 ? -8.230 10.774 21.093 1.00 96.88 89 ALA A O 1
ATOM 687 N N . ASN A 1 90 ? -8.708 9.884 19.085 1.00 96.31 90 ASN A N 1
ATOM 688 C CA . ASN A 1 90 ? -9.653 10.909 18.654 1.00 96.31 90 ASN A CA 1
ATOM 689 C C . ASN A 1 90 ? -11.125 10.562 18.968 1.00 96.31 90 ASN A C 1
ATOM 691 O O . ASN A 1 90 ? -12.031 11.253 18.505 1.00 96.31 90 ASN A O 1
ATOM 695 N N . GLY A 1 91 ? -11.384 9.524 19.773 1.00 95.44 91 GLY A N 1
ATOM 696 C CA . GLY A 1 91 ? -12.725 9.170 20.253 1.00 95.44 91 GLY A CA 1
ATOM 697 C C . GLY A 1 91 ? -13.583 8.360 19.273 1.00 95.44 91 GLY A C 1
ATOM 698 O O . GLY A 1 91 ? -14.792 8.249 19.476 1.00 95.44 91 GLY A O 1
ATOM 699 N N . PHE A 1 92 ? -12.987 7.782 18.229 1.00 94.50 92 PHE A N 1
ATOM 700 C CA . PHE A 1 92 ? -13.672 6.930 17.256 1.00 94.50 92 PHE A CA 1
ATOM 701 C C . PHE A 1 92 ? -13.421 5.442 17.523 1.00 94.50 92 PHE A C 1
ATOM 703 O O . PHE A 1 92 ? -12.335 5.042 17.940 1.00 94.50 92 PHE A O 1
ATOM 710 N N . THR A 1 93 ? -14.417 4.597 17.235 1.00 91.50 93 THR A N 1
ATOM 711 C CA . THR A 1 93 ? -14.259 3.137 17.306 1.00 91.50 93 THR A CA 1
ATOM 712 C C . THR A 1 93 ? -13.756 2.567 15.981 1.00 91.50 93 THR A C 1
ATOM 714 O O . THR A 1 93 ? -14.039 3.092 14.896 1.00 91.50 93 THR A O 1
ATOM 717 N N . THR A 1 94 ? -13.050 1.438 16.057 1.00 90.62 94 THR A N 1
ATOM 718 C CA . THR A 1 94 ? -12.526 0.732 14.877 1.00 90.62 94 THR A CA 1
ATOM 719 C C . THR A 1 94 ? -13.624 0.052 14.047 1.00 90.62 94 THR A C 1
ATOM 721 O O . THR A 1 94 ? -13.400 -0.304 12.888 1.00 90.62 94 THR A O 1
ATOM 724 N N . ASP A 1 95 ? -14.840 -0.071 14.594 1.00 88.44 95 ASP A N 1
ATOM 725 C CA . ASP A 1 95 ? -16.026 -0.604 13.908 1.00 88.44 95 ASP A CA 1
ATOM 726 C C . ASP A 1 95 ? -16.409 0.201 12.664 1.00 88.44 95 ASP A C 1
ATOM 728 O O . ASP A 1 95 ? -17.051 -0.331 11.757 1.00 88.44 95 ASP A O 1
ATOM 732 N N . SER A 1 96 ? -16.021 1.479 12.625 1.00 84.19 96 SER A N 1
ATOM 733 C CA . SER A 1 96 ? -16.331 2.400 11.529 1.00 84.19 96 SER A CA 1
ATOM 734 C C . SER A 1 96 ? -15.645 2.031 10.207 1.00 84.19 96 SER A C 1
ATOM 736 O O . SER A 1 96 ? -16.158 2.367 9.143 1.00 84.19 96 SER A O 1
ATOM 738 N N . TYR A 1 97 ? -14.527 1.303 10.256 1.00 88.19 97 TYR A N 1
ATOM 739 C CA . TYR A 1 97 ? -13.756 0.883 9.076 1.00 88.19 97 TYR A CA 1
ATOM 740 C C . TYR A 1 97 ? -13.316 -0.589 9.127 1.00 88.19 97 TYR A C 1
ATOM 742 O O . TYR A 1 97 ? -12.594 -1.058 8.246 1.00 88.19 97 TYR A O 1
ATOM 750 N N . THR A 1 98 ? -13.764 -1.342 10.135 1.00 86.00 98 THR A N 1
ATOM 751 C CA . THR A 1 98 ? -13.585 -2.796 10.208 1.00 86.00 98 THR A CA 1
ATOM 752 C C . THR A 1 98 ? -14.883 -3.493 9.806 1.00 86.00 98 THR A C 1
ATOM 754 O O . THR A 1 98 ? -15.909 -3.315 10.482 1.00 86.00 98 THR A O 1
ATOM 757 N N . PRO A 1 99 ? -14.866 -4.316 8.740 1.00 74.88 99 PRO A N 1
ATOM 758 C CA . PRO A 1 99 ? -16.007 -5.140 8.374 1.00 74.88 99 PRO A CA 1
ATOM 759 C C . PRO A 1 99 ? -16.542 -5.952 9.548 1.00 74.88 99 PRO A C 1
ATOM 761 O O . PRO A 1 99 ? -15.765 -6.507 10.324 1.00 74.88 99 PRO A O 1
ATOM 764 N N . VAL A 1 100 ? -17.868 -6.074 9.645 1.00 66.31 100 VAL A N 1
ATOM 765 C CA . VAL A 1 100 ? -18.525 -6.902 10.672 1.00 66.31 100 VAL A CA 1
ATOM 766 C C . VAL A 1 100 ? -18.024 -8.351 10.622 1.00 66.31 100 VAL A C 1
ATOM 768 O O . VAL A 1 100 ? -17.857 -8.957 11.672 1.00 66.31 100 VAL A O 1
ATOM 771 N N . SER A 1 101 ? -17.697 -8.881 9.434 1.00 65.06 101 SER A N 1
ATOM 772 C CA . SER A 1 101 ? -17.173 -10.247 9.268 1.00 65.06 101 SER A CA 1
ATOM 773 C C . SER A 1 101 ? -15.796 -10.480 9.906 1.00 65.06 101 SER A C 1
AT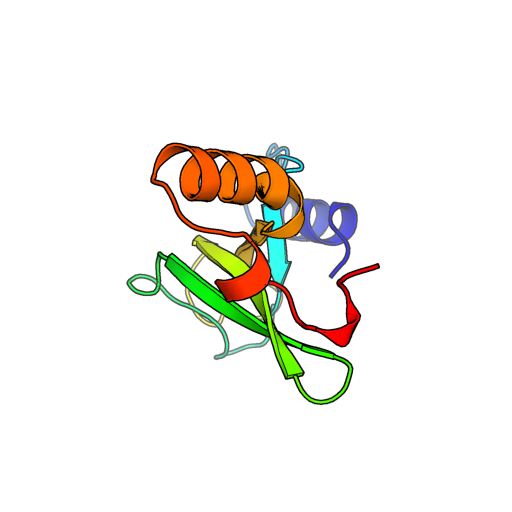OM 775 O O . SER A 1 101 ? -15.456 -11.620 10.209 1.00 65.06 101 SER A O 1
ATOM 777 N N . TYR A 1 102 ? -15.021 -9.421 10.158 1.00 65.94 102 TYR A N 1
ATOM 778 C CA . TYR A 1 102 ? -13.686 -9.496 10.765 1.00 65.94 102 TYR A CA 1
ATOM 779 C C . TYR A 1 102 ? -13.667 -9.144 12.260 1.00 65.94 102 TYR A C 1
ATOM 781 O O . TYR A 1 102 ? -12.617 -9.249 12.898 1.00 65.94 102 TYR A O 1
ATOM 789 N N . ARG A 1 103 ? -14.805 -8.741 12.837 1.00 64.50 103 ARG A N 1
ATOM 790 C CA . ARG A 1 103 ? -14.952 -8.513 14.280 1.00 64.50 103 ARG A CA 1
ATOM 791 C C . ARG A 1 103 ? -15.163 -9.876 14.946 1.00 64.50 103 ARG A C 1
ATOM 793 O O . ARG A 1 103 ? -16.250 -10.436 14.845 1.00 64.50 103 ARG A O 1
ATOM 800 N N . LYS A 1 104 ? -14.110 -10.449 15.535 1.00 50.19 104 LYS A N 1
ATOM 801 C CA . LYS A 1 104 ? -14.245 -11.613 16.426 1.00 50.19 104 LYS A CA 1
ATOM 802 C C . LYS A 1 104 ? -14.767 -11.187 17.787 1.00 50.19 104 LYS A C 1
ATOM 804 O O . LYS A 1 104 ? -14.285 -10.142 18.275 1.00 50.19 104 LYS A O 1
#

InterPro domains:
  IPR001254 Serine proteases, trypsin domain [PF00089] (2-83)
  IPR001254 Serine proteases, trypsin domain [PS50240] (1-88)
  IPR009003 Peptidase S1, PA clan [SSF50494] (1-88)
  IPR051487 Serine/Threonine Proteases with Immune and Developmental Roles [PTHR24256] (1-88)

Mean predicted aligned error: 4.71 Å

Sequence (104 aa):
MDHNQCERTLKQNWWASAVLDDSFMCAGGVLNQGACQGDGGSPLMCIAENQYYARGIFSWTIGCGLANIPHVYTDVVKVRSWIDQEMTANGFTTDSYTPVSYRK

Solvent-accessible surface area (backbone atoms only — not comparable to full-atom values): 6140 Å² total; per-residue (Å²): 105,57,56,70,59,44,42,52,46,45,28,74,74,72,41,71,80,67,77,73,58,88,55,45,37,42,49,80,25,43,63,79,43,77,76,43,95,87,43,63,67,41,68,42,72,43,78,55,97,93,39,80,42,67,53,23,31,34,63,51,60,76,72,63,30,40,66,69,44,51,36,36,18,40,27,39,76,74,47,40,66,57,52,51,50,53,38,47,74,72,75,41,67,65,70,83,82,43,59,75,92,74,63,127

Radius of gyration: 15.52 Å; Cα contacts (8 Å, |Δi|>4): 168; chains: 1; bounding box: 39×25×40 Å

Organism: Trichophyton violaceum (NCBI:txid34388)

pLDDT: mean 90.18, std 9.07, range [50.19, 98.06]